Protein AF-A0A399NSS6-F1 (afdb_monomer)

Sequence (102 aa):
PEAPEAADDHPAVRWLAGGDEPWRAYATLGTQFNTRSGDLLHRILDGLATTDARVLATIGPCVDPAALPGATPRRRLEDYVPQGAVLERVDIVITHGGSGTV

Solvent-accessible surface area (backbone atoms only — not comparable to full-atom values): 6188 Å² total; per-residue (Å²): 132,82,74,82,69,56,53,69,73,36,68,70,45,46,57,63,66,74,55,89,49,92,37,33,35,38,38,36,39,56,84,60,47,45,71,73,49,68,61,50,66,51,55,50,53,55,57,50,67,78,48,74,44,31,36,43,32,45,50,20,89,88,52,64,63,85,82,38,90,62,76,49,103,47,33,46,76,33,54,72,73,53,58,71,53,44,61,79,67,40,81,43,75,48,64,76,72,50,76,94,79,101

Mean predicted aligned error: 5.74 Å

Structure (mmCIF, N/CA/C/O backbone):
data_AF-A0A399NSS6-F1
#
_entry.id   AF-A0A399NSS6-F1
#
loop_
_atom_site.group_PDB
_atom_site.id
_atom_site.type_symbol
_atom_site.label_atom_id
_atom_site.label_alt_id
_atom_site.label_comp_id
_atom_site.label_asym_id
_atom_site.label_entity_id
_atom_site.label_seq_id
_atom_site.pdbx_PDB_ins_code
_atom_site.Cartn_x
_atom_site.Cartn_y
_atom_site.Cartn_z
_atom_site.occupancy
_atom_site.B_iso_or_equiv
_atom_site.auth_seq_id
_atom_site.auth_comp_id
_atom_site.auth_asym_id
_atom_site.auth_atom_id
_atom_site.pdbx_PDB_model_num
ATOM 1 N N . PRO A 1 1 ? 16.358 -22.814 -8.060 1.00 43.38 1 PRO A N 1
ATOM 2 C CA . PRO A 1 1 ? 15.234 -21.880 -8.286 1.00 43.38 1 PRO A CA 1
ATOM 3 C C . PRO A 1 1 ? 14.043 -22.318 -7.437 1.00 43.38 1 PRO A C 1
ATOM 5 O O . PRO A 1 1 ? 13.531 -23.416 -7.626 1.00 43.38 1 PRO A O 1
ATOM 8 N N . GLU A 1 2 ? 13.701 -21.513 -6.438 1.00 39.50 2 GLU A N 1
ATOM 9 C CA . GLU A 1 2 ? 12.526 -21.730 -5.596 1.00 39.50 2 GLU A CA 1
ATOM 10 C C . GLU A 1 2 ? 11.272 -21.595 -6.471 1.00 39.50 2 GLU A C 1
ATOM 12 O O . GLU A 1 2 ? 11.226 -20.733 -7.354 1.00 39.50 2 GLU A O 1
ATOM 17 N N . ALA A 1 3 ? 10.312 -22.513 -6.328 1.00 45.59 3 ALA A N 1
ATOM 18 C CA . ALA A 1 3 ? 9.059 -22.426 -7.072 1.00 45.59 3 ALA A CA 1
ATOM 19 C C . ALA A 1 3 ? 8.379 -21.091 -6.725 1.00 45.59 3 ALA A C 1
ATOM 21 O O . ALA A 1 3 ? 8.456 -20.691 -5.562 1.00 45.59 3 ALA A O 1
ATOM 22 N N . PRO A 1 4 ? 7.741 -20.391 -7.682 1.00 53.44 4 PRO A N 1
ATOM 23 C CA . PRO A 1 4 ? 6.976 -19.204 -7.340 1.00 53.44 4 PRO A CA 1
ATOM 24 C C . PRO A 1 4 ? 5.940 -19.620 -6.296 1.00 53.44 4 PRO A C 1
ATOM 26 O O . PRO A 1 4 ? 5.100 -20.481 -6.567 1.00 53.44 4 PRO A O 1
ATOM 29 N N . GLU A 1 5 ? 6.063 -19.066 -5.089 1.00 57.88 5 GLU A N 1
ATOM 30 C CA . GLU A 1 5 ? 5.031 -19.148 -4.062 1.00 57.88 5 GLU A CA 1
ATOM 31 C C . GLU A 1 5 ? 3.703 -18.828 -4.755 1.00 57.88 5 GLU A C 1
ATOM 33 O O . GLU A 1 5 ? 3.636 -17.880 -5.549 1.00 57.88 5 GLU A O 1
ATOM 38 N N . ALA A 1 6 ? 2.680 -19.669 -4.563 1.00 70.06 6 ALA A N 1
ATOM 39 C CA . ALA A 1 6 ? 1.384 -19.414 -5.177 1.00 70.06 6 ALA A CA 1
ATOM 40 C C . ALA A 1 6 ? 0.994 -17.972 -4.826 1.00 70.06 6 ALA A C 1
ATOM 42 O O . ALA A 1 6 ? 1.078 -17.588 -3.664 1.00 70.06 6 ALA A O 1
ATOM 43 N N . ALA A 1 7 ? 0.651 -17.155 -5.824 1.00 73.94 7 ALA A N 1
ATOM 44 C CA . ALA A 1 7 ? 0.497 -15.706 -5.659 1.00 73.94 7 ALA A CA 1
ATOM 45 C C . ALA A 1 7 ? -0.418 -15.322 -4.475 1.00 73.94 7 ALA A C 1
ATOM 47 O O . ALA A 1 7 ? -0.187 -14.314 -3.811 1.00 73.94 7 ALA A O 1
ATOM 48 N N . ASP A 1 8 ? -1.411 -16.160 -4.179 1.00 78.62 8 ASP A N 1
ATOM 49 C CA . ASP A 1 8 ? -2.348 -16.000 -3.064 1.00 78.62 8 ASP A CA 1
ATOM 50 C C . ASP A 1 8 ? -1.761 -16.321 -1.680 1.00 78.62 8 ASP A C 1
ATOM 52 O O . ASP A 1 8 ? -2.238 -15.807 -0.667 1.00 78.62 8 ASP A O 1
ATOM 56 N N . ASP A 1 9 ? -0.720 -17.149 -1.622 1.00 87.19 9 ASP A N 1
ATOM 57 C CA . ASP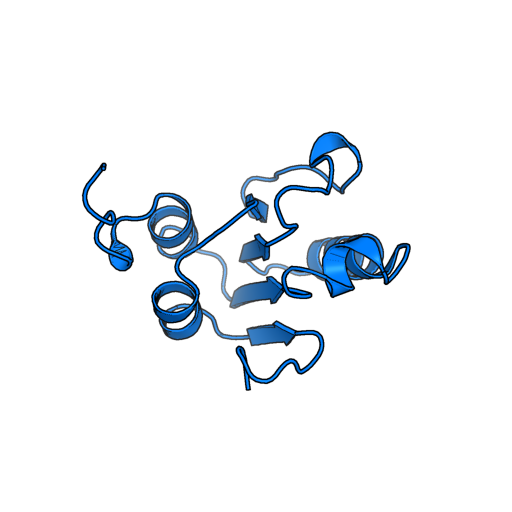 A 1 9 ? -0.055 -17.565 -0.389 1.00 87.19 9 ASP A CA 1
ATOM 58 C C . ASP A 1 9 ? 1.019 -16.582 0.089 1.00 87.19 9 ASP A C 1
ATOM 60 O O . ASP A 1 9 ? 1.474 -16.678 1.234 1.00 87.19 9 ASP A O 1
ATOM 64 N N . HIS A 1 10 ? 1.360 -15.590 -0.737 1.00 93.19 10 HIS A N 1
ATOM 65 C CA . HIS A 1 10 ? 2.353 -14.581 -0.396 1.00 93.19 10 HIS A CA 1
ATOM 66 C C . HIS A 1 10 ? 1.997 -13.870 0.929 1.00 93.19 10 HIS A C 1
ATOM 68 O O . HIS A 1 10 ? 0.860 -13.403 1.097 1.00 93.19 10 HIS A O 1
ATOM 74 N N . PRO A 1 11 ? 2.945 -13.700 1.874 1.00 94.38 11 PRO A N 1
ATOM 75 C CA . PRO A 1 11 ? 2.668 -13.151 3.205 1.00 94.38 11 PRO A CA 1
ATOM 76 C C . PRO A 1 11 ? 1.950 -11.796 3.195 1.00 94.38 11 PRO A C 1
ATOM 78 O O . PRO A 1 11 ? 1.050 -11.562 4.002 1.00 94.38 11 PRO A O 1
ATOM 81 N N . ALA A 1 12 ? 2.303 -10.914 2.256 1.00 94.50 12 ALA A N 1
ATOM 82 C CA . ALA A 1 12 ? 1.646 -9.617 2.097 1.00 94.50 12 ALA A CA 1
ATOM 83 C C . ALA A 1 12 ? 0.171 -9.735 1.678 1.00 94.50 12 ALA A C 1
ATOM 85 O O . ALA A 1 12 ? -0.663 -8.962 2.146 1.00 94.50 12 ALA A O 1
ATOM 86 N N . VAL A 1 13 ? -0.155 -10.716 0.829 1.00 95.25 13 VAL A N 1
ATOM 87 C CA . VAL A 1 13 ? -1.521 -10.969 0.350 1.00 95.25 13 VAL A CA 1
ATOM 88 C C . VAL A 1 13 ? -2.374 -11.516 1.490 1.00 95.25 13 VAL A C 1
ATOM 90 O O . VAL A 1 13 ? -3.464 -11.006 1.748 1.00 95.25 13 VAL A O 1
ATOM 93 N N . ARG A 1 14 ? -1.841 -12.478 2.252 1.00 94.75 14 ARG A N 1
ATOM 94 C CA . ARG A 1 14 ? -2.494 -12.999 3.462 1.00 94.75 14 ARG A CA 1
ATOM 95 C C . ARG A 1 14 ? -2.713 -11.905 4.509 1.00 94.75 14 ARG A C 1
ATOM 97 O O . ARG A 1 14 ? -3.799 -11.794 5.072 1.00 94.75 14 ARG A O 1
ATOM 104 N N . TRP A 1 15 ? -1.706 -11.060 4.740 1.00 95.31 15 TRP A N 1
ATOM 105 C CA . TRP A 1 15 ? -1.810 -9.927 5.661 1.00 95.31 15 TRP A CA 1
ATOM 106 C C . TRP A 1 15 ? -2.883 -8.921 5.232 1.00 95.31 15 TRP A C 1
ATOM 108 O O . TRP A 1 15 ? -3.600 -8.399 6.087 1.00 95.31 15 TRP A O 1
ATOM 118 N N . LEU A 1 16 ? -2.999 -8.643 3.932 1.00 95.38 16 LEU A N 1
ATOM 119 C CA . LEU 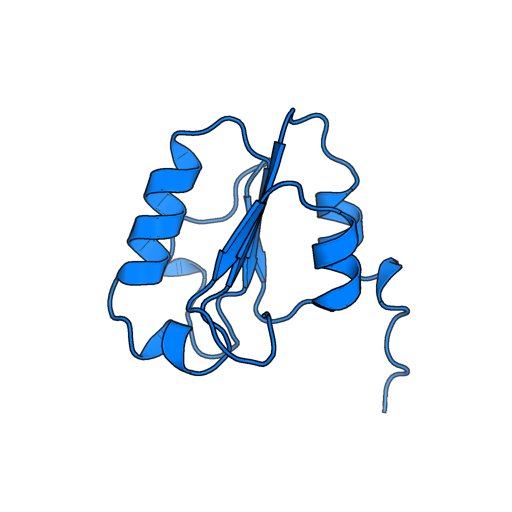A 1 16 ? -3.994 -7.723 3.383 1.00 95.38 16 LEU A CA 1
ATOM 120 C C . LEU A 1 16 ? -5.420 -8.277 3.530 1.00 95.38 16 LEU A C 1
ATOM 122 O O . LEU A 1 16 ? -6.339 -7.530 3.863 1.00 95.38 16 LEU A O 1
ATOM 126 N N . ALA A 1 17 ? -5.590 -9.586 3.337 1.00 92.69 17 ALA A N 1
ATOM 127 C CA . ALA A 1 17 ? -6.877 -10.262 3.475 1.00 92.69 17 ALA A CA 1
ATOM 128 C C . ALA A 1 17 ? -7.363 -10.356 4.933 1.00 92.69 17 ALA A C 1
ATOM 130 O O . ALA A 1 17 ? -8.563 -10.294 5.177 1.00 92.69 17 ALA A O 1
ATOM 131 N N . GLY A 1 18 ? -6.451 -10.489 5.901 1.00 92.44 18 GLY A N 1
ATOM 132 C CA . GLY A 1 18 ? -6.787 -10.760 7.306 1.00 92.44 18 GLY A CA 1
ATOM 133 C C . GLY A 1 18 ? -7.172 -9.555 8.175 1.00 92.44 18 GLY A C 1
ATOM 134 O O . GLY A 1 18 ? -7.199 -9.703 9.392 1.00 92.44 18 GLY A O 1
ATOM 135 N N . GLY A 1 19 ? -7.381 -8.366 7.601 1.00 89.25 19 GLY A N 1
ATOM 136 C CA . GLY A 1 19 ? -7.750 -7.159 8.354 1.00 89.25 19 GLY A CA 1
ATOM 137 C C . GLY A 1 19 ? -9.254 -6.872 8.373 1.00 89.25 19 GLY A C 1
ATOM 138 O O . GLY A 1 19 ? -9.943 -7.142 7.384 1.00 89.25 19 GLY A O 1
ATOM 139 N N . ASP A 1 20 ? -9.724 -6.272 9.472 1.00 92.56 20 ASP A N 1
ATOM 140 C CA . ASP A 1 20 ? -11.120 -5.852 9.695 1.00 92.56 20 ASP A CA 1
ATOM 141 C C . ASP A 1 20 ? -11.386 -4.394 9.273 1.00 92.56 20 ASP A C 1
ATOM 143 O O . ASP A 1 20 ? -12.483 -3.866 9.469 1.00 92.56 20 ASP A O 1
ATOM 147 N N . GLU A 1 21 ? -10.380 -3.705 8.726 1.00 94.81 21 GLU A N 1
ATOM 148 C CA . GLU A 1 21 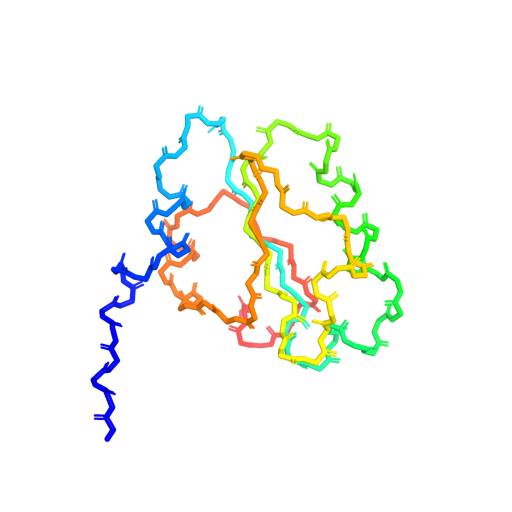? -10.540 -2.336 8.247 1.00 94.81 21 GLU A CA 1
ATOM 149 C C . GLU A 1 21 ? 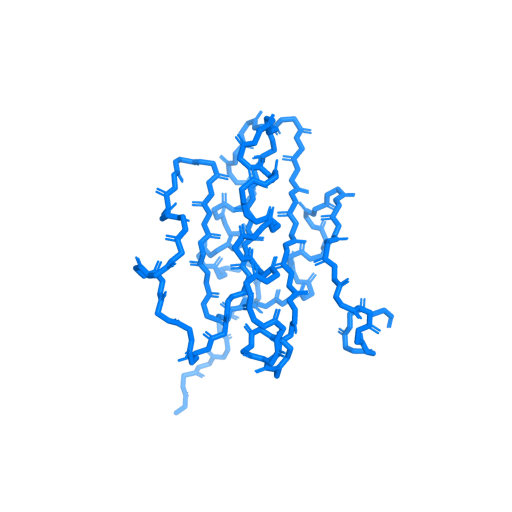-11.589 -2.246 7.123 1.00 94.81 21 GLU A C 1
ATOM 151 O O . GLU A 1 21 ? -11.664 -3.132 6.264 1.00 94.81 21 GLU A O 1
ATOM 156 N N . PRO A 1 22 ? -12.373 -1.151 7.074 1.00 93.62 22 PRO A N 1
ATOM 157 C CA . PRO A 1 22 ? -13.459 -1.002 6.106 1.00 93.62 22 PRO A CA 1
ATOM 158 C C . PRO A 1 22 ? -12.977 -0.865 4.656 1.00 93.62 22 PRO A C 1
ATOM 160 O O . PRO A 1 22 ? -13.761 -1.108 3.745 1.00 93.62 22 PRO A O 1
ATOM 163 N N . TRP A 1 23 ? -11.716 -0.473 4.445 1.00 96.44 23 TRP A N 1
ATOM 164 C CA . TRP A 1 23 ? -11.132 -0.241 3.125 1.00 96.44 23 TRP A CA 1
ATOM 165 C C . TRP A 1 23 ? -9.730 -0.831 3.033 1.00 96.44 23 TRP A C 1
ATOM 167 O O . TRP A 1 23 ? -8.948 -0.751 3.983 1.00 96.44 23 TRP A O 1
ATOM 177 N N . ARG A 1 24 ? -9.384 -1.361 1.862 1.00 97.38 24 ARG A N 1
ATOM 178 C CA . ARG A 1 24 ? -8.066 -1.899 1.517 1.00 97.38 24 ARG A CA 1
ATOM 179 C C . ARG A 1 24 ? -7.490 -1.099 0.356 1.00 97.38 24 ARG A C 1
ATOM 181 O O . ARG A 1 24 ? -8.079 -1.037 -0.721 1.00 97.38 24 ARG A O 1
ATOM 188 N N . ALA A 1 25 ? -6.331 -0.490 0.577 1.00 97.19 25 ALA A N 1
ATOM 189 C CA . ALA A 1 25 ? -5.641 0.334 -0.405 1.00 97.19 25 ALA A CA 1
ATOM 190 C C . ALA A 1 25 ? -4.302 -0.292 -0.800 1.00 97.19 25 ALA A C 1
ATOM 192 O O . ALA A 1 25 ? -3.519 -0.710 0.058 1.00 97.19 25 ALA A O 1
ATOM 193 N N . TYR A 1 26 ? -4.017 -0.292 -2.102 1.00 96.94 26 TYR A N 1
ATOM 194 C CA . TYR A 1 26 ? -2.705 -0.637 -2.638 1.00 96.94 26 TYR A CA 1
ATOM 195 C C . TYR A 1 26 ? -2.029 0.592 -3.245 1.00 96.94 26 TYR A C 1
ATOM 197 O O . TYR A 1 26 ? -2.579 1.220 -4.146 1.00 96.94 26 TYR A O 1
ATOM 205 N N . ALA A 1 27 ? -0.833 0.938 -2.770 1.00 94.94 27 ALA A N 1
ATOM 206 C CA . ALA A 1 27 ? -0.035 2.035 -3.312 1.00 94.94 27 ALA A CA 1
ATOM 207 C C . ALA A 1 27 ? 1.222 1.511 -4.019 1.00 94.94 27 ALA A C 1
ATOM 209 O O . ALA A 1 27 ? 2.035 0.796 -3.432 1.00 94.94 27 ALA A O 1
ATOM 210 N N . THR A 1 28 ? 1.410 1.897 -5.280 1.00 91.88 28 THR A N 1
ATOM 211 C CA . THR A 1 28 ? 2.578 1.506 -6.072 1.00 91.88 28 THR A CA 1
ATOM 212 C C . THR A 1 28 ? 2.996 2.583 -7.062 1.00 91.88 28 THR A C 1
ATOM 214 O O . THR A 1 28 ? 2.221 3.043 -7.893 1.00 91.88 28 THR A O 1
ATOM 217 N N . LEU A 1 29 ? 4.270 2.963 -7.036 1.00 87.31 29 LEU A N 1
ATOM 218 C CA . LEU A 1 29 ? 4.865 3.802 -8.080 1.00 87.31 29 LEU A CA 1
ATOM 219 C C . LEU A 1 29 ? 5.706 2.963 -9.056 1.00 87.31 29 LEU A C 1
ATOM 221 O O . LEU A 1 29 ? 6.535 3.496 -9.781 1.00 87.31 29 LEU A O 1
ATOM 225 N N . GLY A 1 30 ? 5.515 1.641 -9.090 1.00 78.50 30 GLY A N 1
ATOM 226 C CA . GLY A 1 30 ? 6.350 0.746 -9.887 1.00 78.50 30 GLY A CA 1
ATOM 227 C C . GLY A 1 30 ? 7.826 0.764 -9.468 1.00 78.50 30 GLY A C 1
ATOM 228 O O . GLY A 1 30 ? 8.204 1.291 -8.425 1.00 78.50 30 GLY A O 1
ATOM 229 N N . THR A 1 31 ? 8.681 0.174 -10.300 1.00 71.56 31 THR A N 1
ATOM 230 C CA . THR A 1 31 ? 10.091 -0.094 -9.965 1.00 71.56 31 THR A CA 1
ATOM 231 C C . THR A 1 31 ? 11.045 1.072 -10.212 1.00 71.56 31 THR A C 1
ATOM 233 O O . THR A 1 31 ? 12.136 1.076 -9.652 1.00 71.56 31 THR A O 1
ATOM 236 N N . GLN A 1 32 ? 10.671 2.033 -11.066 1.00 68.94 32 GLN A N 1
ATOM 237 C CA . GLN A 1 32 ? 11.509 3.200 -11.381 1.00 68.94 32 GLN A CA 1
ATOM 238 C C . GLN A 1 32 ? 10.965 4.509 -10.809 1.00 68.94 32 GLN A C 1
ATOM 240 O O . GLN A 1 32 ? 11.743 5.376 -10.412 1.00 68.94 32 GLN A O 1
ATOM 245 N N . PHE A 1 33 ? 9.643 4.689 -10.768 1.00 65.81 33 PHE A N 1
ATOM 246 C CA . PHE A 1 33 ? 9.059 5.927 -10.250 1.00 65.81 33 PHE A CA 1
ATOM 247 C C . PHE A 1 33 ? 9.070 5.974 -8.717 1.00 65.81 33 PHE A C 1
ATOM 249 O O . PHE A 1 33 ? 9.057 7.069 -8.162 1.00 65.81 33 PHE A O 1
ATOM 256 N N . ASN A 1 34 ? 9.211 4.842 -8.024 1.00 60.66 34 ASN A N 1
ATOM 257 C CA . ASN A 1 34 ? 9.467 4.807 -6.578 1.00 60.66 34 ASN A CA 1
ATOM 258 C C . ASN A 1 34 ? 10.701 5.626 -6.135 1.00 60.66 34 ASN A C 1
ATOM 260 O O . ASN A 1 34 ? 10.686 6.189 -5.048 1.00 60.66 34 ASN A O 1
ATOM 264 N N . THR A 1 35 ? 11.736 5.732 -6.974 1.00 67.00 35 THR A N 1
ATOM 265 C CA . THR A 1 35 ? 13.003 6.424 -6.673 1.00 67.00 35 THR A CA 1
ATOM 266 C C . THR A 1 35 ? 13.136 7.754 -7.410 1.00 67.00 35 THR A C 1
ATOM 268 O O . THR A 1 35 ? 13.771 8.681 -6.914 1.00 67.00 35 THR A O 1
ATOM 271 N N . ARG A 1 36 ? 12.514 7.890 -8.588 1.00 75.06 36 ARG A N 1
ATOM 272 C CA . ARG A 1 36 ? 12.587 9.116 -9.405 1.00 75.06 36 ARG A CA 1
ATOM 273 C C . ARG A 1 36 ? 11.554 10.185 -9.046 1.00 75.06 36 ARG A C 1
ATOM 275 O O . ARG A 1 36 ? 11.636 11.289 -9.574 1.00 75.06 36 ARG A O 1
ATOM 282 N N . SER A 1 37 ? 10.608 9.884 -8.158 1.00 70.31 37 SER A N 1
ATOM 283 C CA . SER A 1 37 ? 9.530 10.815 -7.778 1.00 70.31 37 SER A CA 1
ATOM 284 C C . SER A 1 37 ? 9.831 11.653 -6.530 1.00 70.31 37 SER A C 1
ATOM 286 O O . SER A 1 37 ? 8.919 12.271 -5.979 1.00 70.31 37 SER A O 1
ATOM 288 N N . GLY A 1 38 ? 11.082 11.665 -6.057 1.00 81.19 38 GLY A N 1
ATOM 289 C CA . GLY A 1 38 ? 11.464 12.374 -4.836 1.00 81.19 38 GLY A CA 1
ATOM 290 C C . GLY A 1 38 ? 10.686 11.864 -3.621 1.00 81.19 38 GLY A C 1
ATOM 291 O O . GLY A 1 38 ? 10.709 10.676 -3.317 1.00 81.19 38 GLY A O 1
ATOM 292 N N . ASP A 1 39 ? 9.966 12.761 -2.951 1.00 84.81 39 ASP A N 1
ATOM 293 C CA . ASP A 1 39 ? 9.198 12.485 -1.732 1.00 84.81 39 ASP A CA 1
ATOM 294 C C . ASP A 1 39 ? 7.755 12.001 -1.987 1.00 84.81 39 ASP A C 1
ATOM 296 O O . ASP A 1 39 ? 6.974 11.860 -1.047 1.00 84.81 39 ASP A O 1
ATOM 300 N N . LEU A 1 40 ? 7.358 11.762 -3.244 1.00 87.25 40 LEU A N 1
ATOM 301 C CA . LEU A 1 40 ? 5.959 11.470 -3.580 1.00 87.25 40 LEU A CA 1
ATOM 302 C C . LEU A 1 40 ? 5.414 10.243 -2.841 1.00 87.25 40 LEU A C 1
ATOM 304 O O . LEU A 1 40 ? 4.299 10.289 -2.326 1.00 87.25 40 LEU A O 1
ATOM 308 N N . LEU A 1 41 ? 6.196 9.162 -2.760 1.00 87.62 41 LEU A N 1
ATOM 309 C CA . LEU A 1 41 ? 5.800 7.961 -2.024 1.00 87.62 41 LEU A CA 1
ATOM 310 C C . LEU A 1 41 ? 5.596 8.266 -0.534 1.00 87.62 41 LEU A C 1
ATOM 312 O O . LEU A 1 41 ? 4.612 7.819 0.046 1.00 87.62 41 LEU A O 1
ATOM 316 N N . HIS A 1 42 ? 6.467 9.087 0.060 1.00 88.44 42 HIS A N 1
ATOM 317 C CA . HIS A 1 42 ? 6.329 9.536 1.445 1.00 88.44 42 HIS A CA 1
ATOM 318 C C . HIS A 1 42 ? 5.016 10.302 1.646 1.00 88.44 42 HIS A C 1
ATOM 320 O O . HIS A 1 42 ? 4.227 9.956 2.520 1.00 88.44 42 HIS A O 1
ATOM 326 N N . ARG A 1 43 ? 4.719 11.276 0.777 1.00 91.00 43 ARG A N 1
ATOM 327 C CA . ARG A 1 43 ? 3.472 12.057 0.845 1.00 91.00 43 ARG A CA 1
ATOM 328 C C . ARG A 1 43 ? 2.216 11.205 0.661 1.00 91.00 43 ARG A C 1
ATOM 330 O O . ARG A 1 43 ? 1.209 11.461 1.315 1.00 91.00 43 ARG A O 1
ATOM 337 N N . ILE A 1 44 ? 2.265 10.185 -0.199 1.00 92.38 44 ILE A N 1
ATOM 338 C CA . ILE A 1 44 ? 1.169 9.216 -0.348 1.00 92.38 44 ILE A CA 1
ATOM 339 C C . ILE A 1 44 ? 0.961 8.446 0.961 1.00 92.38 44 ILE A C 1
ATOM 341 O O . ILE A 1 44 ? -0.171 8.331 1.428 1.00 92.38 44 ILE A O 1
ATOM 345 N N . LEU A 1 45 ? 2.039 7.941 1.569 1.00 91.88 45 LEU A N 1
ATOM 346 C CA . LEU A 1 45 ? 1.968 7.190 2.824 1.00 91.88 45 LEU A CA 1
ATOM 347 C C . LEU A 1 45 ? 1.481 8.047 3.999 1.00 91.88 45 LEU A C 1
ATOM 349 O O . LEU A 1 45 ? 0.724 7.540 4.828 1.00 91.88 45 LEU A O 1
ATOM 353 N N . ASP A 1 46 ? 1.868 9.321 4.055 1.00 91.81 46 ASP A N 1
ATOM 354 C CA . ASP A 1 46 ? 1.375 10.273 5.055 1.00 91.81 46 ASP A CA 1
ATOM 355 C C . ASP A 1 46 ? -0.118 10.553 4.877 1.00 91.81 46 ASP A C 1
ATOM 357 O O . ASP A 1 46 ? -0.878 10.498 5.841 1.00 91.81 46 ASP A O 1
ATOM 361 N N . GLY A 1 47 ? -0.565 10.795 3.642 1.00 92.56 47 GLY A N 1
ATOM 362 C CA . GLY A 1 47 ? -1.983 10.998 3.347 1.00 92.56 47 GLY A CA 1
ATOM 363 C C . GLY A 1 47 ? -2.820 9.776 3.722 1.00 92.56 47 GLY A C 1
ATOM 364 O O . GLY A 1 47 ? -3.826 9.899 4.418 1.00 92.56 47 GLY A O 1
ATOM 365 N N . LEU A 1 48 ? -2.368 8.579 3.346 1.00 93.19 48 LEU A N 1
ATOM 366 C CA . LEU A 1 48 ? -3.033 7.325 3.702 1.00 93.19 48 LEU A CA 1
ATOM 367 C C . LEU A 1 48 ? -3.078 7.077 5.216 1.00 93.19 48 LEU A C 1
ATOM 369 O O . LEU A 1 48 ? -4.050 6.500 5.701 1.00 93.19 48 LEU A O 1
ATOM 373 N N . ALA A 1 49 ? -2.082 7.548 5.974 1.00 91.19 49 ALA A N 1
ATOM 374 C CA . ALA A 1 49 ? -2.070 7.439 7.433 1.00 91.19 49 ALA A CA 1
ATOM 375 C C . ALA A 1 49 ? -3.193 8.243 8.117 1.00 91.19 49 ALA A C 1
ATOM 377 O O . ALA A 1 49 ? -3.508 7.976 9.274 1.00 91.19 49 ALA A O 1
ATOM 378 N N . THR A 1 50 ? -3.817 9.193 7.411 1.00 92.69 50 THR A N 1
ATOM 379 C CA . THR A 1 50 ? -4.986 9.950 7.898 1.00 92.69 50 THR A C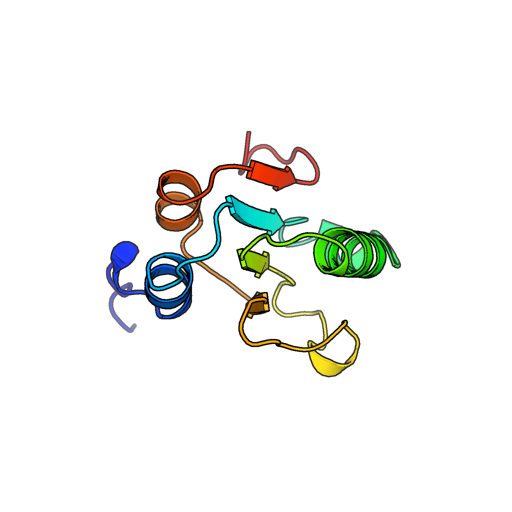A 1
ATOM 380 C C . THR A 1 50 ? -6.323 9.238 7.670 1.00 92.69 50 THR A C 1
ATOM 382 O O . THR A 1 50 ? -7.372 9.775 8.017 1.00 92.69 50 THR A O 1
ATOM 385 N N . THR A 1 51 ? -6.299 8.033 7.094 1.00 93.06 51 THR A N 1
ATOM 386 C CA . THR A 1 51 ? -7.492 7.238 6.776 1.00 93.06 51 THR A CA 1
ATOM 387 C C . THR A 1 51 ? -7.582 5.988 7.653 1.00 93.06 51 THR A C 1
ATOM 389 O O . THR A 1 51 ? -6.590 5.544 8.234 1.00 93.06 51 THR A O 1
ATOM 392 N N . ASP A 1 52 ? -8.764 5.370 7.694 1.00 92.69 52 ASP A N 1
ATOM 393 C CA . ASP A 1 52 ? -8.975 4.072 8.350 1.00 92.69 52 ASP A CA 1
ATOM 394 C C . ASP A 1 52 ? -8.672 2.873 7.434 1.00 92.69 52 ASP A C 1
ATOM 396 O O . ASP A 1 52 ? -9.031 1.741 7.756 1.00 92.69 52 ASP A O 1
ATOM 400 N N . ALA A 1 53 ? -8.029 3.099 6.284 1.00 95.69 53 ALA A N 1
ATOM 401 C CA . ALA A 1 53 ? -7.719 2.036 5.340 1.00 95.69 53 ALA A CA 1
ATOM 402 C C . 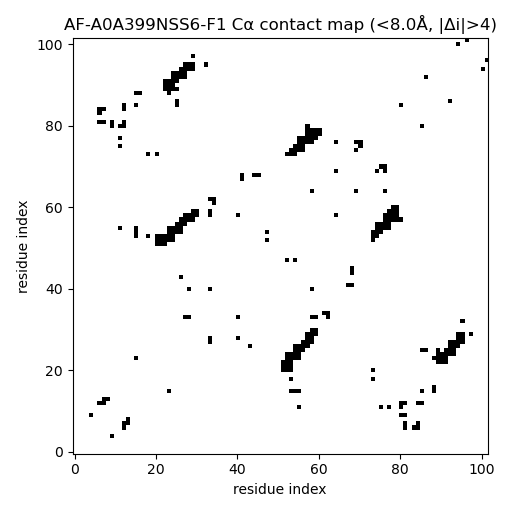ALA A 1 53 ? -6.563 1.150 5.823 1.00 95.69 53 ALA A C 1
ATOM 404 O O . ALA A 1 53 ? -5.581 1.613 6.413 1.00 95.69 53 ALA A O 1
ATOM 405 N N . ARG A 1 54 ? -6.643 -0.133 5.474 1.00 96.69 54 ARG A N 1
ATOM 406 C CA . ARG A 1 54 ? -5.513 -1.055 5.492 1.00 96.69 54 ARG A CA 1
ATOM 407 C C . ARG A 1 54 ? -4.687 -0.852 4.232 1.00 96.69 54 ARG A C 1
ATOM 409 O O . ARG A 1 54 ? -5.184 -1.008 3.121 1.00 96.69 54 ARG A O 1
ATOM 416 N N . VAL A 1 55 ? -3.422 -0.506 4.403 1.00 96.88 55 VAL A N 1
ATOM 417 C CA . VAL A 1 55 ? -2.542 -0.054 3.328 1.00 96.88 55 VAL A CA 1
ATOM 418 C C . VAL A 1 55 ? -1.439 -1.069 3.090 1.00 96.88 55 VAL A C 1
ATOM 420 O O . VAL A 1 55 ? -0.603 -1.311 3.962 1.00 96.88 55 VAL A O 1
ATOM 423 N N . LEU A 1 56 ? -1.388 -1.603 1.876 1.00 96.00 56 LEU A N 1
ATOM 424 C CA . LEU A 1 56 ? -0.214 -2.282 1.347 1.00 96.00 56 LEU A CA 1
ATOM 425 C C . LEU A 1 56 ? 0.487 -1.336 0.372 1.00 96.00 56 LEU A C 1
ATOM 427 O O . LEU A 1 56 ? -0.148 -0.809 -0.539 1.00 96.00 56 LEU A O 1
ATOM 431 N N . ALA A 1 57 ? 1.786 -1.112 0.537 1.00 94.44 57 ALA A N 1
ATOM 432 C CA . ALA A 1 57 ? 2.553 -0.296 -0.396 1.00 94.44 57 ALA A CA 1
ATOM 433 C C . ALA A 1 57 ? 3.786 -1.043 -0.894 1.00 94.44 57 ALA A C 1
ATOM 435 O O . ALA A 1 57 ? 4.548 -1.584 -0.093 1.00 94.44 57 ALA A O 1
ATOM 436 N N . THR A 1 58 ? 4.000 -1.033 -2.210 1.00 92.31 58 THR A N 1
ATOM 437 C CA . THR A 1 58 ? 5.268 -1.486 -2.787 1.00 92.31 58 THR A CA 1
ATOM 438 C C . THR A 1 58 ? 6.221 -0.319 -2.955 1.00 92.31 58 THR A C 1
ATOM 440 O O . THR A 1 58 ? 5.921 0.630 -3.685 1.00 92.31 58 THR A O 1
ATOM 443 N N . ILE A 1 59 ? 7.374 -0.416 -2.302 1.00 87.06 59 ILE A N 1
ATOM 444 C CA . ILE A 1 59 ? 8.403 0.628 -2.277 1.00 87.06 59 ILE A CA 1
ATOM 445 C C . ILE A 1 59 ? 9.562 0.299 -3.226 1.00 87.06 59 ILE A C 1
ATOM 447 O O . ILE A 1 59 ? 10.271 1.200 -3.664 1.00 87.06 59 ILE A O 1
ATOM 451 N N . GLY A 1 60 ? 9.688 -0.970 -3.630 1.00 80.88 60 GLY A N 1
ATOM 452 C CA . GLY A 1 60 ? 10.738 -1.488 -4.504 1.00 80.88 60 GLY A CA 1
ATOM 453 C C . GLY A 1 60 ? 12.105 -1.621 -3.818 1.00 80.88 60 GLY A C 1
ATOM 454 O O . GLY A 1 60 ? 12.379 -0.943 -2.835 1.00 80.88 60 GLY A O 1
ATOM 455 N N . PRO A 1 61 ? 13.015 -2.433 -4.381 1.00 77.62 61 PRO A N 1
ATOM 456 C CA . PRO A 1 61 ? 14.209 -2.933 -3.685 1.00 77.62 61 PRO A CA 1
ATOM 457 C C . PRO A 1 61 ? 15.294 -1.880 -3.408 1.00 77.62 61 PRO A C 1
ATOM 459 O O . PRO A 1 61 ? 16.312 -2.181 -2.792 1.00 77.62 61 PRO A O 1
ATOM 462 N N . CYS A 1 62 ? 15.136 -0.663 -3.930 1.00 75.81 62 CYS A N 1
ATOM 463 C CA . CYS A 1 62 ? 16.132 0.405 -3.825 1.00 75.81 62 CYS A CA 1
ATOM 464 C C . CYS A 1 62 ? 15.738 1.499 -2.825 1.00 75.81 62 CYS A C 1
ATOM 466 O O . CYS A 1 62 ? 16.467 2.482 -2.698 1.00 75.81 62 CYS A O 1
ATOM 468 N N . VAL A 1 63 ? 14.588 1.367 -2.162 1.00 75.31 63 VAL A N 1
ATOM 469 C CA . VAL A 1 63 ? 14.118 2.317 -1.152 1.00 75.31 63 VAL A CA 1
ATOM 470 C C . VAL A 1 63 ? 14.329 1.698 0.222 1.00 75.31 63 VAL A C 1
ATOM 472 O O . VAL A 1 63 ? 13.873 0.590 0.466 1.00 75.31 63 VAL A O 1
ATOM 475 N N . ASP A 1 64 ? 15.005 2.414 1.121 1.00 76.25 64 ASP A N 1
ATOM 476 C CA . ASP A 1 64 ? 15.133 1.989 2.515 1.00 76.25 64 ASP A CA 1
ATOM 477 C C . ASP A 1 64 ? 13.768 2.121 3.224 1.00 76.25 64 ASP A C 1
ATOM 479 O O . ASP A 1 64 ? 13.269 3.246 3.358 1.00 76.25 64 ASP A O 1
ATOM 483 N N . PRO A 1 65 ? 13.154 1.022 3.710 1.00 74.44 65 PRO A N 1
ATOM 484 C CA . PRO A 1 65 ? 11.902 1.097 4.456 1.00 74.44 65 PRO A CA 1
ATOM 485 C C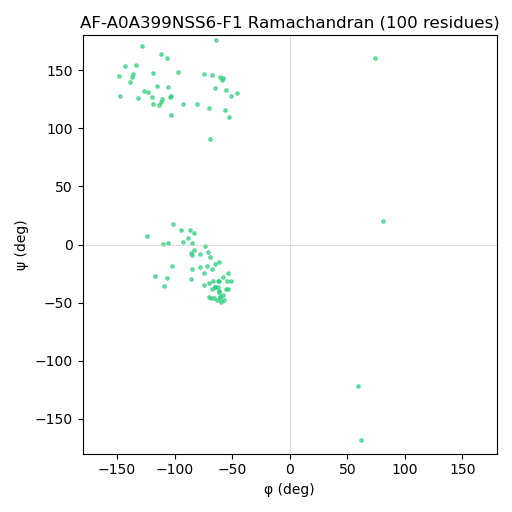 . PRO A 1 65 ? 11.995 1.982 5.707 1.00 74.44 65 PRO A C 1
ATOM 487 O O . PRO A 1 65 ? 10.986 2.554 6.115 1.00 74.44 65 PRO A O 1
ATOM 490 N N . ALA A 1 66 ? 13.180 2.112 6.319 1.00 78.19 66 ALA A N 1
ATOM 491 C CA . ALA A 1 66 ? 13.388 2.950 7.500 1.00 78.19 66 ALA A CA 1
ATOM 492 C C . ALA A 1 66 ? 13.340 4.455 7.185 1.00 78.19 66 ALA A C 1
ATOM 494 O O . ALA A 1 66 ? 13.116 5.262 8.086 1.00 78.19 66 ALA A O 1
ATOM 495 N N . ALA A 1 67 ? 13.509 4.835 5.915 1.00 79.12 67 ALA A N 1
ATOM 496 C CA . ALA A 1 67 ? 13.370 6.212 5.445 1.00 79.12 67 ALA A CA 1
ATOM 497 C C . ALA A 1 67 ? 11.909 6.607 5.155 1.00 79.12 67 ALA A C 1
ATOM 499 O O . ALA A 1 67 ? 11.633 7.761 4.824 1.00 79.12 67 ALA A O 1
ATOM 500 N N . LEU A 1 68 ? 10.973 5.659 5.255 1.00 80.06 68 LEU A N 1
ATOM 501 C CA . LEU A 1 68 ? 9.546 5.880 5.054 1.00 80.06 68 LEU A CA 1
ATOM 502 C C . LEU A 1 68 ? 8.796 5.851 6.390 1.00 80.06 68 LEU A C 1
ATOM 504 O O . LEU A 1 68 ? 9.275 5.267 7.365 1.00 80.06 68 LEU A O 1
ATOM 508 N N . PRO A 1 69 ? 7.575 6.415 6.445 1.00 77.19 69 PRO A N 1
ATOM 509 C CA . PRO A 1 69 ? 6.676 6.188 7.565 1.00 77.19 69 PRO A CA 1
ATOM 510 C C . PRO A 1 69 ? 6.510 4.673 7.789 1.00 77.19 69 PRO A C 1
ATOM 512 O O . PRO A 1 69 ? 5.909 3.980 6.968 1.00 77.19 69 PRO A O 1
ATOM 515 N N . GLY A 1 70 ? 7.074 4.153 8.886 1.00 73.81 70 GLY A N 1
ATOM 516 C CA . GLY A 1 70 ? 7.289 2.713 9.093 1.00 73.81 70 GLY A CA 1
ATOM 517 C C . GLY A 1 70 ? 6.018 1.861 9.183 1.00 73.81 70 GLY A C 1
ATOM 518 O O . GLY A 1 70 ? 4.898 2.367 9.165 1.00 73.81 70 GLY A O 1
ATOM 519 N N . ALA A 1 71 ? 6.154 0.542 9.297 1.00 77.12 71 ALA A N 1
ATOM 520 C CA . ALA A 1 71 ? 4.996 -0.346 9.413 1.00 77.12 71 ALA A CA 1
ATOM 521 C C . ALA A 1 71 ? 4.110 0.003 10.628 1.00 77.12 71 ALA A C 1
ATOM 523 O O . ALA A 1 71 ? 4.593 0.368 11.699 1.00 77.12 71 ALA A O 1
ATOM 524 N N . THR A 1 72 ? 2.797 -0.133 10.458 1.00 85.00 72 THR A N 1
ATOM 525 C CA . THR A 1 72 ? 1.804 -0.038 11.540 1.00 85.00 72 THR A CA 1
ATOM 526 C C . THR A 1 72 ? 0.915 -1.284 11.481 1.00 85.00 72 THR A C 1
ATOM 528 O O . THR A 1 72 ? 0.967 -2.011 10.487 1.00 85.00 72 THR A O 1
ATOM 531 N N . PRO A 1 73 ? 0.042 -1.551 12.469 1.00 87.75 73 PRO A N 1
ATOM 532 C CA . PRO A 1 73 ? -0.905 -2.667 12.372 1.00 87.75 73 PRO A CA 1
ATOM 533 C C . PRO A 1 73 ? -1.770 -2.647 11.097 1.00 87.75 73 PRO A C 1
ATOM 535 O O . PRO A 1 73 ? -2.224 -3.699 10.648 1.00 87.75 73 PRO A O 1
ATOM 538 N N . ARG A 1 74 ? -1.952 -1.459 10.500 1.00 92.00 74 ARG A N 1
ATOM 539 C CA . ARG A 1 74 ? -2.765 -1.218 9.299 1.00 92.00 74 ARG A CA 1
ATOM 540 C C . ARG A 1 74 ? -1.941 -0.862 8.064 1.00 92.00 74 ARG A C 1
ATOM 542 O O . ARG A 1 74 ? -2.518 -0.624 7.013 1.00 92.00 74 ARG A O 1
ATOM 549 N N . ARG A 1 75 ? -0.609 -0.805 8.160 1.00 93.50 75 ARG A N 1
ATOM 550 C CA . ARG A 1 75 ? 0.281 -0.458 7.045 1.00 93.50 75 ARG A CA 1
ATOM 551 C C . ARG A 1 75 ? 1.420 -1.452 6.927 1.00 93.50 75 ARG A C 1
ATOM 553 O O . ARG A 1 75 ? 2.206 -1.610 7.861 1.00 93.50 75 ARG A O 1
ATOM 560 N N . ARG A 1 76 ? 1.571 -2.016 5.735 1.00 93.69 76 ARG A N 1
ATOM 561 C CA . ARG A 1 76 ? 2.676 -2.895 5.369 1.00 93.69 76 ARG A CA 1
ATOM 562 C C . ARG A 1 76 ? 3.404 -2.341 4.151 1.00 93.69 76 ARG A C 1
ATOM 564 O O . ARG A 1 76 ? 2.774 -1.975 3.161 1.00 93.69 76 ARG A O 1
ATOM 571 N N . LEU A 1 77 ? 4.725 -2.273 4.254 1.00 92.50 77 LEU A N 1
ATOM 572 C CA . LEU A 1 77 ? 5.617 -1.891 3.165 1.00 92.50 77 LEU A CA 1
ATOM 573 C C . LEU A 1 77 ? 6.314 -3.152 2.662 1.00 92.50 77 LEU A C 1
ATOM 575 O O . LEU A 1 77 ? 6.746 -3.965 3.477 1.00 92.50 77 LEU A O 1
ATOM 579 N N . GLU A 1 78 ? 6.395 -3.309 1.347 1.00 91.81 78 GLU A N 1
ATOM 580 C CA . GLU A 1 78 ? 7.031 -4.451 0.693 1.00 91.81 78 GLU A CA 1
ATOM 581 C C . GLU A 1 78 ? 7.905 -3.995 -0.472 1.00 91.81 78 GLU A C 1
ATOM 583 O O . GLU A 1 78 ? 7.564 -3.055 -1.194 1.00 91.81 78 GLU A O 1
ATOM 588 N N . ASP A 1 79 ? 8.999 -4.704 -0.722 1.00 89.44 79 ASP A N 1
ATOM 589 C CA . ASP A 1 79 ? 9.807 -4.465 -1.921 1.00 89.44 79 ASP A CA 1
ATOM 590 C C . ASP A 1 79 ? 9.114 -5.024 -3.166 1.00 89.44 79 ASP A C 1
ATOM 592 O O . ASP A 1 79 ? 9.178 -4.440 -4.251 1.00 89.44 79 ASP A O 1
ATOM 596 N N . TYR A 1 80 ? 8.420 -6.149 -3.000 1.00 89.69 80 TYR A N 1
ATOM 597 C CA . TYR A 1 80 ? 7.722 -6.858 -4.057 1.00 89.69 80 TYR A CA 1
ATOM 598 C C . TYR A 1 80 ? 6.476 -7.558 -3.514 1.00 89.69 80 TYR A C 1
ATOM 600 O O . TYR A 1 80 ? 6.473 -8.072 -2.398 1.00 89.69 80 TYR A O 1
ATOM 608 N N . VAL A 1 81 ? 5.429 -7.607 -4.339 1.00 92.56 81 VAL A N 1
ATOM 609 C CA . VAL A 1 81 ? 4.233 -8.424 -4.112 1.00 92.56 81 VAL A CA 1
ATOM 610 C C . VAL A 1 81 ? 3.733 -8.986 -5.444 1.00 92.56 81 VAL A C 1
ATOM 612 O O . VAL A 1 81 ? 3.927 -8.350 -6.488 1.00 92.56 81 VAL A O 1
ATOM 615 N N . PRO A 1 82 ? 3.032 -10.131 -5.442 1.00 93.12 82 PRO A N 1
ATOM 616 C CA . PRO A 1 82 ? 2.312 -10.608 -6.615 1.00 93.12 82 PRO A CA 1
ATOM 617 C C . PRO A 1 82 ? 1.107 -9.695 -6.898 1.00 93.12 82 PRO A C 1
ATOM 619 O O . PRO A 1 82 ? 0.010 -9.889 -6.377 1.00 93.12 82 PRO A O 1
ATOM 622 N N . GLN A 1 83 ? 1.324 -8.671 -7.727 1.00 90.94 83 GLN A N 1
ATOM 623 C CA . GLN A 1 83 ? 0.375 -7.574 -7.942 1.00 90.94 83 GLN A CA 1
ATOM 624 C C . GLN A 1 83 ? -1.026 -8.037 -8.374 1.00 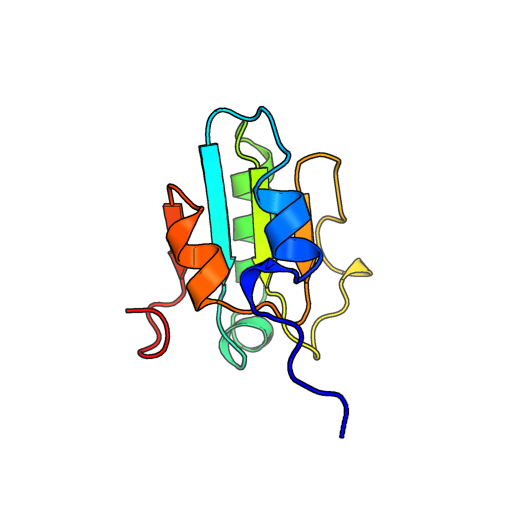90.94 83 GLN A C 1
ATOM 626 O O . GLN A 1 83 ? -2.004 -7.480 -7.890 1.00 90.94 83 GLN A O 1
ATOM 631 N N . GLY A 1 84 ? -1.147 -9.074 -9.212 1.00 91.88 84 GLY A N 1
ATOM 632 C CA . GLY A 1 84 ? -2.454 -9.615 -9.619 1.00 91.88 84 GLY A CA 1
ATOM 633 C C . GLY A 1 84 ? -3.315 -10.053 -8.428 1.00 91.88 84 GLY A C 1
ATOM 634 O O . GLY A 1 84 ? -4.450 -9.609 -8.298 1.00 91.88 84 GLY A O 1
ATOM 635 N N . ALA A 1 85 ? -2.736 -10.815 -7.495 1.00 94.19 85 ALA A N 1
ATOM 636 C CA . ALA A 1 85 ? -3.435 -11.257 -6.289 1.00 94.19 85 ALA A CA 1
ATOM 637 C C . ALA A 1 85 ? -3.784 -10.088 -5.350 1.00 94.19 85 ALA A C 1
ATOM 639 O O . ALA A 1 85 ? -4.807 -10.120 -4.665 1.00 94.19 85 ALA A O 1
ATOM 640 N N . VAL A 1 86 ? -2.966 -9.030 -5.323 1.00 95.56 86 VAL A N 1
ATOM 641 C CA . VAL A 1 86 ? -3.281 -7.810 -4.563 1.00 95.56 86 VAL A CA 1
ATOM 642 C C . VAL A 1 86 ? -4.469 -7.070 -5.175 1.00 95.56 86 VAL A C 1
ATOM 644 O O . VAL A 1 86 ? -5.372 -6.679 -4.442 1.00 95.56 86 VAL A O 1
ATOM 647 N N . LEU A 1 87 ? -4.490 -6.899 -6.500 1.00 93.62 87 LEU A N 1
ATOM 648 C CA . LEU A 1 87 ? -5.539 -6.153 -7.203 1.00 93.62 87 LEU A CA 1
ATOM 649 C C . LEU A 1 87 ? -6.934 -6.766 -7.017 1.00 93.62 87 LEU A C 1
ATOM 651 O O . LEU A 1 87 ? -7.910 -6.032 -6.933 1.00 93.62 87 LEU A O 1
ATOM 655 N N . GLU A 1 88 ? -7.031 -8.087 -6.871 1.00 94.12 88 GLU A N 1
ATOM 656 C CA . GLU A 1 88 ? -8.293 -8.788 -6.583 1.00 94.12 88 GLU A CA 1
ATOM 657 C C . GLU A 1 88 ? -8.849 -8.531 -5.169 1.00 94.12 88 GLU A C 1
ATOM 659 O O . GLU A 1 88 ? -9.973 -8.927 -4.865 1.00 94.12 88 GLU A O 1
ATOM 664 N N . ARG A 1 89 ? -8.063 -7.913 -4.277 1.00 94.25 89 ARG A N 1
ATOM 665 C CA . ARG A 1 89 ? -8.343 -7.816 -2.832 1.00 94.25 89 ARG A CA 1
ATOM 666 C C . ARG A 1 89 ? -8.373 -6.382 -2.304 1.00 94.25 89 ARG A C 1
ATOM 668 O O . ARG A 1 89 ? -8.434 -6.188 -1.089 1.00 94.25 89 ARG A O 1
ATOM 675 N N . VAL A 1 90 ? -8.294 -5.387 -3.1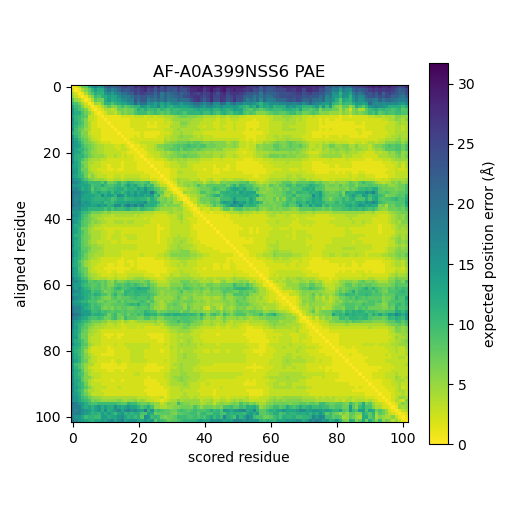84 1.00 96.94 90 VAL A N 1
ATOM 676 C CA . VAL A 1 90 ? -8.284 -3.969 -2.807 1.00 96.94 90 VAL A CA 1
ATOM 677 C C . VAL A 1 90 ? -9.461 -3.217 -3.389 1.00 96.94 90 VAL A C 1
ATOM 679 O O . VAL A 1 90 ? -9.910 -3.493 -4.496 1.00 96.94 90 VAL A O 1
ATOM 682 N N . ASP A 1 91 ? -9.915 -2.221 -2.641 1.00 96.38 91 ASP A N 1
ATOM 683 C CA . ASP A 1 91 ? -10.984 -1.320 -3.061 1.00 96.38 91 ASP A CA 1
ATOM 684 C C . ASP A 1 91 ? -10.425 -0.159 -3.892 1.00 96.38 91 ASP A C 1
ATOM 686 O O . ASP A 1 91 ? -11.106 0.397 -4.752 1.00 96.38 91 ASP A O 1
ATOM 690 N N . ILE A 1 92 ? -9.174 0.236 -3.619 1.00 95.25 92 ILE A N 1
ATOM 691 C CA . ILE A 1 92 ? -8.515 1.392 -4.233 1.00 95.25 92 ILE A CA 1
ATOM 692 C C . ILE A 1 92 ? -7.063 1.059 -4.573 1.00 95.25 92 ILE A C 1
ATOM 694 O O . ILE A 1 92 ? -6.328 0.469 -3.776 1.00 95.25 92 ILE A O 1
ATOM 698 N N . VAL A 1 93 ? -6.625 1.538 -5.739 1.00 95.31 93 VAL A N 1
ATOM 699 C CA . VAL A 1 93 ? -5.228 1.494 -6.177 1.00 95.31 93 VAL A CA 1
ATOM 700 C C . VAL A 1 93 ? -4.719 2.912 -6.409 1.00 95.31 93 VAL A C 1
ATOM 702 O O . VAL A 1 93 ? -5.301 3.678 -7.173 1.00 95.31 93 VAL A O 1
ATOM 705 N N . ILE A 1 94 ? -3.601 3.252 -5.775 1.00 94.19 94 ILE A N 1
ATOM 706 C CA . ILE A 1 94 ? -2.855 4.488 -6.006 1.00 94.19 94 ILE A CA 1
ATOM 707 C C . ILE A 1 94 ? -1.643 4.123 -6.851 1.00 94.19 94 ILE A C 1
ATOM 709 O O . ILE A 1 94 ? -0.737 3.430 -6.388 1.00 94.19 94 ILE A O 1
ATOM 713 N N . THR A 1 95 ? -1.636 4.580 -8.100 1.00 90.31 95 THR A N 1
ATOM 714 C CA . THR A 1 95 ? -0.598 4.241 -9.074 1.00 90.31 95 THR A CA 1
ATOM 715 C C . THR A 1 95 ? -0.090 5.460 -9.832 1.00 90.31 95 THR A C 1
ATOM 717 O O . THR A 1 95 ? -0.801 6.446 -10.004 1.00 90.31 95 THR A O 1
ATOM 720 N N . HIS A 1 96 ? 1.144 5.374 -10.324 1.00 85.50 96 HIS A N 1
ATOM 721 C CA . HIS A 1 96 ? 1.733 6.344 -11.252 1.00 85.50 96 HIS A CA 1
ATOM 722 C C . HIS A 1 96 ? 1.180 6.238 -12.689 1.00 85.50 96 HIS A C 1
ATOM 724 O O . HIS A 1 96 ? 1.606 6.992 -13.559 1.00 85.50 96 HIS A O 1
ATOM 730 N N . GLY A 1 97 ? 0.273 5.290 -12.958 1.00 83.06 97 GLY A N 1
ATOM 731 C CA . GLY A 1 97 ? -0.336 5.099 -14.278 1.00 83.06 97 GLY A CA 1
ATOM 732 C C . GLY A 1 97 ? 0.529 4.314 -15.272 1.00 83.06 97 GLY A C 1
ATOM 733 O O . GLY A 1 97 ? 0.328 4.425 -16.478 1.00 83.06 97 GLY A O 1
ATOM 734 N N . GLY A 1 98 ? 1.507 3.538 -14.795 1.00 77.56 98 GLY A N 1
ATOM 735 C CA . GLY A 1 98 ? 2.311 2.665 -15.654 1.00 77.56 98 GLY A CA 1
ATOM 736 C C . GLY A 1 98 ? 1.499 1.506 -16.242 1.00 77.56 98 GLY A C 1
ATOM 737 O O . GLY A 1 98 ? 0.649 0.930 -15.565 1.00 77.56 98 GLY A O 1
ATOM 738 N N . SER A 1 99 ? 1.817 1.102 -17.475 1.00 71.38 99 SER A N 1
ATOM 739 C CA . SER A 1 99 ? 1.086 0.072 -18.240 1.00 71.38 99 SER A CA 1
ATOM 740 C C . SER A 1 99 ? 1.058 -1.329 -17.619 1.00 71.38 99 SER A C 1
ATOM 742 O O . SER A 1 99 ? 0.274 -2.164 -18.037 1.00 71.38 99 SER A O 1
ATOM 744 N N . GLY A 1 100 ? 1.909 -1.619 -16.632 1.00 67.31 100 GLY A N 1
ATOM 745 C CA . GLY A 1 100 ? 1.827 -2.870 -15.867 1.00 67.31 100 GLY A CA 1
ATOM 746 C C . GLY A 1 100 ? 0.719 -2.874 -14.806 1.00 67.31 100 GLY A C 1
ATOM 747 O O . GLY A 1 100 ? 0.501 -3.895 -14.166 1.00 67.31 100 GLY A O 1
ATOM 748 N N . THR A 1 101 ? 0.072 -1.729 -14.567 1.00 67.88 101 THR A N 1
ATOM 749 C CA . THR A 1 101 ? -0.998 -1.563 -13.569 1.00 67.88 101 THR A CA 1
ATOM 750 C C . THR A 1 101 ? -2.342 -1.171 -14.184 1.00 67.88 101 THR A C 1
ATOM 752 O O . THR A 1 101 ? -3.359 -1.473 -13.566 1.00 67.88 101 THR A O 1
ATOM 755 N N . VAL A 1 102 ? -2.353 -0.494 -15.344 1.00 70.88 102 VAL A N 1
ATOM 756 C CA . VAL A 1 102 ? -3.569 0.003 -16.025 1.00 70.88 102 VAL A CA 1
ATOM 757 C C . VAL A 1 102 ? -3.950 -0.848 -17.225 1.00 70.88 102 VAL A C 1
ATOM 759 O O . VAL A 1 102 ? -3.020 -1.363 -17.884 1.00 70.88 102 VAL A O 1
#

Secondary structure (DSSP, 8-state):
------TTTSHHHHHHHT---S-EEEEE-HHHHHHHTTTHHHHHHHHHHTSS-EEEEE--TTS-GGGSS--BTTEEEES---HHHHHTT-SEEEE---TTT-

Foldseek 3Di:
DDDPDPQCNPPLNVLQQPDPQPFEEEEEAPAPCLPVVPCVVQVVVVVCVVDSYQYEYASADPDDCVVHPHDDSRYDYHNDHSVVSSVVRGPYYHYPPDPVND

Radius of gyration: 12.98 Å; Cα contacts (8 Å, |Δi|>4): 151; chains: 1; bounding box: 30×35×31 Å

pLDDT: mean 85.02, std 12.51, range [39.5, 97.38]

Organism: NCBI:txid33014

Nearest PDB structures (foldseek):
  7vm0-assembly1_B  TM=8.604E-01  e=1.916E-04  Bacillus subtilis
  8h5d-assembly1_A  TM=7.985E-01  e=3.501E-04  Bacillus subtilis
  6j31-assembly4_D  TM=7.735E-01  e=2.048E-04  Kitasatospora
  2iyf-assembly2_B  TM=8.202E-01  e=6.399E-04  Streptomyces antibioticus
  6j31-assembly2_B  TM=7.669E-01  e=3.744E-04  Kitasatospora